Protein AF-A0A6G2DUA4-F1 (afdb_monomer)

Mean predicted aligned error: 9.05 Å

Nearest PDB structures (foldseek):
  1tc3-assembly1_C  TM=8.946E-01  e=1.287E+00  Caenorhabditis elegans
  4zms-assembly1_B  TM=7.620E-01  e=7.007E-01  Streptococcus pneumoniae R6
  4y13-assembly1_A  TM=6.618E-01  e=4.673E-01  Escherichia coli O157:H7
  5yhy-assembly1_A  TM=3.994E-01  e=1.576E+00  Lactococcus lactis subsp. lactis Il1403

InterPro domains:
  IPR025246 Transposase IS30-like HTH domain [PF13936] (8-51)
  IPR051917 Transposase/Integrase Enzymes [PTHR10948] (5-56)

Foldseek 3Di:
DDPPPDPDDDQDDPVLLVVLQVVVVVVDDLVVSCVVVVHDSVSVVVCVVVQSHWHDPDDPDTDND

Radius of gyration: 12.22 Å; Cα contacts (8 Å, |Δi|>4): 51; chains: 1; bounding box: 36×21×25 Å

Organism: Streptococcus pneumoniae (NCBI:txid1313)

Sequence (65 aa):
MQDNYTTKAKHLTIDSRRLIERWKKEGKSNRENASLLGKAPQTIHTEIKRGTVRQCLGKGRFKEV

pLDDT: mean 73.49, std 14.13, range [41.28, 88.38]

Solvent-accessible surface area (backbone atoms only — not comparable to full-atom values): 4120 Å² total; per-residue (Å²): 131,87,82,74,82,76,72,79,87,72,75,78,48,72,66,57,41,55,50,49,38,53,39,44,74,73,65,56,52,58,58,58,54,13,63,75,68,75,46,59,43,65,58,52,53,50,41,39,76,70,53,76,28,69,46,71,77,52,96,92,40,66,49,87,118

Secondary structure (DSSP, 8-state):
-------TT-PPPHHHHHHHHHHHHTT--HHHHHHHHTS-HHHHHHHHHTTSS-EEEETTEEEP-

Structure (mmCIF, N/CA/C/O backbone):
data_AF-A0A6G2DUA4-F1
#
_entry.id   AF-A0A6G2DUA4-F1
#
loop_
_atom_site.group_PDB
_atom_site.id
_atom_site.type_symbol
_atom_site.label_atom_id
_atom_site.label_alt_id
_atom_site.label_comp_id
_atom_site.label_asym_id
_atom_site.label_entity_id
_atom_site.label_seq_id
_atom_site.pdbx_PDB_ins_code
_atom_site.Cartn_x
_atom_site.Cartn_y
_atom_site.Cartn_z
_atom_site.occupancy
_atom_site.B_iso_or_equiv
_atom_site.auth_seq_id
_atom_site.auth_comp_id
_atom_site.auth_asym_id
_atom_site.auth_atom_id
_atom_site.pdbx_PDB_model_num
ATOM 1 N N . MET A 1 1 ? 22.471 11.304 -9.662 1.00 51.25 1 MET A N 1
ATOM 2 C CA . MET A 1 1 ? 21.078 10.940 -10.007 1.00 51.25 1 MET A CA 1
ATOM 3 C C . MET A 1 1 ? 20.886 9.517 -9.513 1.00 51.25 1 MET A C 1
ATOM 5 O O . MET A 1 1 ? 21.793 8.727 -9.709 1.00 51.25 1 MET A O 1
ATOM 9 N N . GLN A 1 2 ? 19.849 9.223 -8.728 1.00 46.31 2 GLN A N 1
ATOM 10 C CA . GLN A 1 2 ? 19.751 7.928 -8.047 1.00 46.31 2 GLN A CA 1
ATOM 11 C C . GLN A 1 2 ? 19.173 6.894 -9.020 1.00 46.31 2 GLN A C 1
ATOM 13 O O . GLN A 1 2 ? 17.983 6.943 -9.347 1.00 46.31 2 GLN A O 1
ATOM 18 N N . ASP A 1 3 ? 20.042 6.011 -9.513 1.00 41.28 3 ASP A N 1
ATOM 19 C CA . ASP A 1 3 ? 19.715 4.941 -10.452 1.00 41.28 3 ASP A CA 1
ATOM 20 C C . ASP A 1 3 ? 18.815 3.912 -9.769 1.00 41.28 3 ASP A C 1
ATOM 22 O O . ASP A 1 3 ? 19.244 2.968 -9.105 1.00 41.28 3 ASP A O 1
ATOM 26 N N . ASN A 1 4 ? 17.511 4.136 -9.907 1.00 48.88 4 ASN A N 1
ATOM 27 C CA . ASN A 1 4 ? 16.491 3.179 -9.530 1.00 48.88 4 ASN A CA 1
ATOM 28 C C . ASN A 1 4 ? 16.519 2.068 -10.577 1.00 48.88 4 ASN A C 1
ATOM 30 O O . ASN A 1 4 ? 15.836 2.163 -11.593 1.00 48.88 4 ASN A O 1
ATOM 34 N N . TYR A 1 5 ? 17.329 1.036 -10.343 1.00 43.59 5 TYR A N 1
ATOM 35 C CA . TYR A 1 5 ? 17.342 -0.171 -11.160 1.00 43.59 5 TYR A CA 1
ATOM 36 C C . TYR A 1 5 ? 15.926 -0.750 -11.241 1.00 43.59 5 TYR A C 1
ATOM 38 O O . TYR A 1 5 ? 15.389 -1.356 -10.312 1.00 43.59 5 TYR A O 1
ATOM 46 N N . THR A 1 6 ? 15.295 -0.503 -12.384 1.00 54.06 6 THR A N 1
ATOM 47 C CA . THR A 1 6 ? 13.952 -0.942 -12.712 1.00 54.06 6 THR A CA 1
ATOM 48 C C . THR A 1 6 ? 13.986 -2.417 -13.082 1.00 54.06 6 THR A C 1
ATOM 50 O O . THR A 1 6 ? 14.204 -2.765 -14.240 1.00 54.06 6 THR A O 1
ATOM 53 N N . THR A 1 7 ? 13.654 -3.306 -12.151 1.00 48.22 7 THR A N 1
ATOM 54 C CA . THR A 1 7 ? 12.885 -4.485 -12.566 1.00 48.22 7 THR A CA 1
ATOM 55 C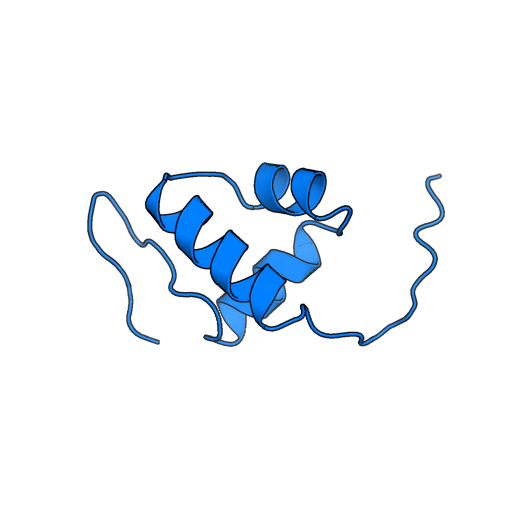 C . THR A 1 7 ? 11.436 -4.033 -12.658 1.00 48.22 7 THR A C 1
ATOM 57 O O . THR A 1 7 ? 10.693 -4.013 -11.675 1.00 48.22 7 THR A O 1
ATOM 60 N N . LYS A 1 8 ? 11.053 -3.572 -13.855 1.00 50.09 8 LYS A N 1
ATOM 61 C CA . LYS A 1 8 ? 9.648 -3.386 -14.215 1.00 50.09 8 LYS A CA 1
ATOM 62 C C . LYS A 1 8 ? 8.881 -4.650 -13.793 1.00 50.09 8 LYS A C 1
ATOM 64 O O . LYS A 1 8 ? 9.297 -5.758 -14.109 1.00 50.09 8 LYS A O 1
ATOM 69 N N . ALA A 1 9 ? 7.760 -4.455 -13.103 1.00 51.94 9 ALA A N 1
ATOM 70 C CA . ALA A 1 9 ? 6.716 -5.463 -12.912 1.00 51.94 9 ALA A CA 1
ATOM 71 C C . ALA A 1 9 ? 6.993 -6.639 -11.951 1.00 51.94 9 ALA A C 1
ATOM 73 O O . ALA A 1 9 ? 6.615 -7.770 -12.239 1.00 51.94 9 ALA A O 1
ATOM 74 N N . LYS A 1 10 ? 7.514 -6.389 -10.743 1.00 64.62 10 LYS A N 1
ATOM 75 C CA . LYS A 1 10 ? 7.152 -7.260 -9.607 1.00 64.62 10 LYS A CA 1
ATOM 76 C C . LYS A 1 10 ? 6.127 -6.546 -8.739 1.00 64.62 10 LYS A C 1
ATOM 78 O O . LYS A 1 10 ? 6.445 -5.563 -8.071 1.00 64.62 10 LYS A O 1
ATOM 83 N N . HIS A 1 11 ? 4.883 -7.020 -8.815 1.00 69.06 11 HIS A N 1
ATOM 84 C CA . HIS A 1 11 ? 3.816 -6.616 -7.907 1.00 69.06 11 HIS A CA 1
ATOM 85 C C . HIS A 1 11 ? 4.270 -6.761 -6.460 1.00 69.06 11 HIS A C 1
ATOM 87 O O . HIS A 1 11 ? 5.071 -7.641 -6.134 1.00 69.06 11 HIS A O 1
ATOM 93 N N . LEU A 1 12 ? 3.755 -5.888 -5.594 1.00 73.88 12 LEU A N 1
ATOM 94 C CA . LEU A 1 12 ? 3.950 -6.057 -4.162 1.00 73.88 12 LEU A CA 1
ATOM 95 C C . LEU A 1 12 ? 3.435 -7.441 -3.755 1.00 73.88 12 LEU A C 1
ATOM 97 O O . LEU A 1 12 ? 2.375 -7.881 -4.208 1.00 73.88 12 LEU A O 1
ATOM 101 N N . THR A 1 13 ? 4.206 -8.135 -2.920 1.00 81.56 13 THR A N 1
ATOM 102 C CA . THR A 1 13 ? 3.778 -9.416 -2.360 1.00 81.56 13 THR A CA 1
ATOM 103 C C . THR A 1 13 ? 2.516 -9.215 -1.523 1.00 81.56 13 THR A C 1
ATOM 105 O O . THR A 1 13 ? 2.235 -8.108 -1.051 1.00 81.56 13 THR A O 1
ATOM 108 N N . ILE A 1 14 ? 1.746 -10.287 -1.324 1.00 79.88 14 ILE A N 1
ATOM 109 C CA . ILE A 1 14 ? 0.524 -10.255 -0.506 1.00 79.88 14 ILE A CA 1
ATOM 110 C C . ILE A 1 14 ? 0.826 -9.700 0.896 1.00 79.88 14 ILE A C 1
ATOM 112 O O . ILE A 1 14 ? 0.073 -8.866 1.397 1.00 79.88 14 ILE A O 1
ATOM 116 N N . ASP A 1 15 ? 1.968 -10.061 1.483 1.00 81.75 15 ASP A N 1
ATOM 117 C CA . ASP A 1 15 ? 2.395 -9.553 2.793 1.00 81.75 15 ASP A CA 1
ATOM 118 C C . ASP A 1 15 ? 2.643 -8.046 2.777 1.00 81.75 15 ASP A C 1
ATOM 120 O O . ASP A 1 15 ? 2.180 -7.317 3.654 1.00 81.75 15 ASP A O 1
ATOM 124 N N . SER A 1 16 ? 3.307 -7.554 1.729 1.00 83.56 16 SER A N 1
ATOM 125 C CA . SER A 1 16 ? 3.569 -6.124 1.578 1.00 83.56 16 SER A CA 1
ATOM 126 C C . SER A 1 16 ? 2.269 -5.331 1.412 1.00 83.56 16 SER A C 1
ATOM 128 O O . SER A 1 16 ? 2.141 -4.235 1.952 1.00 83.56 16 SER A O 1
ATOM 130 N N . ARG A 1 17 ? 1.270 -5.889 0.714 1.00 83.38 17 ARG A N 1
ATOM 131 C CA . ARG A 1 17 ? -0.067 -5.282 0.592 1.00 83.38 17 ARG A CA 1
ATOM 132 C C . ARG A 1 17 ? -0.787 -5.219 1.938 1.00 83.38 17 ARG A C 1
ATOM 134 O O . ARG A 1 17 ? -1.276 -4.152 2.299 1.00 83.38 17 ARG A O 1
ATOM 141 N N . ARG A 1 18 ? -0.770 -6.307 2.717 1.00 84.31 18 ARG A N 1
ATOM 142 C CA . ARG A 1 18 ? -1.347 -6.354 4.075 1.00 84.31 18 ARG A CA 1
ATOM 143 C C . ARG A 1 18 ? -0.701 -5.334 5.018 1.00 84.31 18 ARG A C 1
ATOM 145 O O . ARG A 1 18 ? -1.399 -4.704 5.813 1.00 84.31 18 ARG A O 1
ATOM 152 N N . LEU A 1 19 ? 0.617 -5.137 4.917 1.00 87.00 19 LEU A N 1
ATOM 153 C CA . LEU A 1 19 ? 1.330 -4.105 5.679 1.00 87.00 19 LEU A CA 1
ATOM 154 C C . LEU A 1 19 ? 0.864 -2.698 5.300 1.00 87.00 19 LEU A C 1
ATOM 156 O O . LEU A 1 19 ? 0.561 -1.900 6.185 1.00 87.00 19 LEU A O 1
ATOM 160 N N . ILE A 1 20 ? 0.738 -2.408 4.001 1.00 85.56 20 ILE A N 1
ATOM 161 C CA . ILE A 1 20 ? 0.245 -1.106 3.534 1.00 85.56 20 ILE A CA 1
ATOM 162 C C . ILE A 1 20 ? -1.184 -0.863 4.029 1.00 85.56 20 ILE A C 1
ATOM 164 O O . ILE A 1 20 ? -1.466 0.235 4.499 1.00 85.56 20 ILE A O 1
ATOM 168 N N . GLU A 1 21 ? -2.073 -1.856 3.978 1.00 84.62 21 GLU A N 1
ATOM 169 C CA . GLU A 1 21 ? -3.437 -1.726 4.506 1.00 84.62 21 GLU A CA 1
ATOM 170 C C . GLU A 1 21 ? -3.459 -1.408 6.003 1.00 84.62 21 GLU A C 1
ATOM 172 O O . GLU A 1 21 ? -4.186 -0.510 6.435 1.00 84.62 21 GLU A O 1
ATOM 177 N N . ARG A 1 22 ? -2.642 -2.106 6.802 1.00 87.00 22 ARG A N 1
ATOM 178 C CA . ARG A 1 22 ? -2.518 -1.839 8.241 1.00 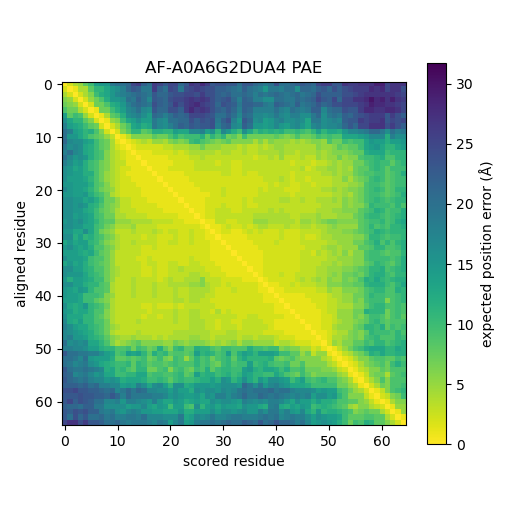87.00 22 ARG A CA 1
ATOM 179 C C . ARG A 1 22 ? -2.011 -0.419 8.492 1.00 87.00 22 ARG A C 1
ATOM 181 O O . ARG A 1 22 ? -2.648 0.344 9.209 1.00 87.00 22 ARG A O 1
ATOM 188 N N . TRP A 1 23 ? -0.922 -0.031 7.838 1.00 87.31 23 TRP A N 1
ATOM 189 C CA . TRP A 1 23 ? -0.339 1.301 7.987 1.00 87.31 23 TRP A CA 1
ATOM 190 C C . TRP A 1 23 ? -1.253 2.416 7.473 1.00 87.31 23 TRP A C 1
ATOM 192 O O . TRP A 1 23 ? -1.234 3.526 7.997 1.00 87.31 23 TRP A O 1
ATOM 202 N N . LYS A 1 24 ? -2.100 2.133 6.479 1.00 84.06 24 LYS A N 1
ATOM 203 C CA . LYS A 1 24 ? -3.146 3.059 6.041 1.00 84.06 24 LYS A CA 1
ATOM 204 C C . LYS A 1 24 ? -4.246 3.245 7.073 1.00 84.06 24 LYS A C 1
ATOM 206 O O . LYS A 1 24 ? -4.694 4.378 7.242 1.00 84.06 24 LYS A O 1
ATOM 211 N N . LYS A 1 25 ? -4.631 2.191 7.799 1.00 81.38 25 LYS A N 1
ATOM 212 C CA . LYS A 1 25 ? -5.533 2.308 8.959 1.00 81.38 25 LYS A CA 1
ATOM 213 C C . LYS A 1 25 ? -4.906 3.126 10.091 1.00 81.38 25 LYS A C 1
ATOM 215 O O . LYS A 1 25 ? -5.614 3.883 10.740 1.00 81.38 25 LYS A O 1
ATOM 220 N N . GLU A 1 26 ? -3.592 3.028 10.270 1.00 84.50 26 GLU A N 1
ATOM 221 C CA . GLU A 1 26 ? -2.822 3.832 11.234 1.00 84.50 26 GLU A CA 1
ATOM 222 C C . GLU A 1 26 ? -2.610 5.294 10.787 1.00 84.50 26 GLU A C 1
ATOM 224 O O . GLU A 1 26 ? -2.119 6.107 11.563 1.00 84.50 26 GLU A O 1
ATOM 229 N N . GLY A 1 27 ? -2.974 5.653 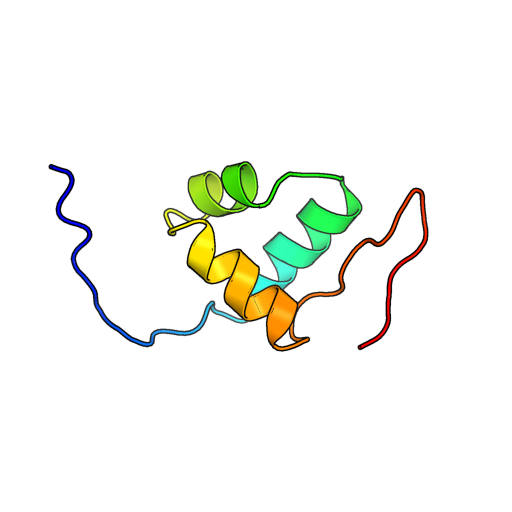9.549 1.00 83.94 27 GLY A N 1
ATOM 230 C CA . GLY A 1 27 ? -2.833 7.017 9.029 1.00 83.94 27 GLY A CA 1
ATOM 231 C C . GLY A 1 27 ? -1.468 7.346 8.412 1.00 83.94 27 GLY A C 1
ATOM 232 O O . GLY A 1 27 ? -1.211 8.513 8.121 1.00 83.94 27 GLY A O 1
ATOM 233 N N . LYS A 1 28 ? -0.605 6.354 8.152 1.00 86.88 28 LYS A N 1
ATOM 234 C CA . LYS A 1 28 ? 0.707 6.589 7.524 1.00 86.88 28 LYS A CA 1
ATOM 235 C C . LYS A 1 28 ? 0.600 7.059 6.072 1.00 86.88 28 LYS A C 1
ATOM 237 O O . LYS A 1 28 ? -0.268 6.646 5.279 1.00 86.88 28 LYS A O 1
ATOM 242 N N . SER A 1 29 ? 1.546 7.906 5.683 1.00 85.38 29 SER A N 1
ATOM 243 C CA . SER A 1 29 ? 1.662 8.413 4.320 1.00 85.38 29 SER A CA 1
ATOM 244 C C . SER A 1 29 ? 2.186 7.342 3.352 1.00 85.38 29 SER A C 1
ATOM 246 O O . SER A 1 29 ? 2.855 6.377 3.722 1.00 85.38 29 SER A O 1
ATOM 248 N N . ASN A 1 30 ? 1.913 7.525 2.055 1.00 85.38 30 ASN A N 1
ATOM 249 C CA . ASN A 1 30 ? 2.449 6.627 1.022 1.00 85.38 30 ASN A CA 1
ATOM 250 C C . ASN A 1 30 ? 3.978 6.660 0.966 1.00 85.38 30 ASN A C 1
ATOM 252 O O . ASN A 1 30 ? 4.594 5.671 0.590 1.00 85.38 30 ASN A O 1
ATOM 256 N N . ARG A 1 31 ? 4.586 7.793 1.326 1.00 86.75 31 ARG A N 1
ATOM 257 C CA . ARG A 1 31 ? 6.036 7.959 1.311 1.00 86.75 31 ARG A CA 1
ATOM 258 C C . ARG A 1 31 ? 6.690 7.173 2.443 1.00 86.75 31 ARG A C 1
ATOM 260 O O . ARG A 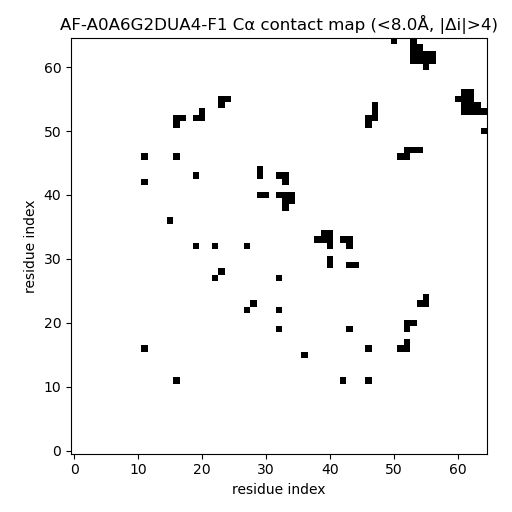1 31 ? 7.658 6.475 2.183 1.00 86.75 31 ARG A O 1
ATOM 267 N N . GLU A 1 32 ? 6.127 7.213 3.649 1.00 88.38 32 GLU A N 1
ATOM 268 C CA . GLU A 1 32 ? 6.617 6.418 4.786 1.00 88.38 32 GLU A CA 1
ATOM 269 C C . GLU A 1 32 ? 6.521 4.920 4.510 1.00 88.38 32 GLU A C 1
ATOM 271 O O . GLU A 1 32 ? 7.500 4.198 4.672 1.00 88.38 32 GLU A O 1
ATOM 276 N N . ASN A 1 33 ? 5.375 4.456 4.007 1.00 87.94 33 ASN A N 1
ATOM 277 C CA . ASN A 1 33 ? 5.201 3.048 3.652 1.00 87.94 33 ASN A CA 1
ATOM 278 C C . ASN A 1 33 ? 6.196 2.608 2.564 1.00 87.94 33 ASN A C 1
ATOM 280 O O . ASN A 1 33 ? 6.672 1.477 2.575 1.00 87.94 33 ASN A O 1
ATOM 284 N N . ALA A 1 34 ? 6.522 3.500 1.627 1.00 87.12 34 ALA A N 1
ATOM 285 C CA . ALA A 1 34 ? 7.471 3.229 0.556 1.00 87.12 34 ALA A CA 1
ATOM 286 C C . ALA A 1 34 ? 8.907 3.142 1.083 1.00 87.12 34 ALA A C 1
ATOM 288 O O . ALA A 1 34 ? 9.616 2.198 0.737 1.00 87.12 34 ALA A O 1
ATOM 289 N N . SER A 1 35 ? 9.291 4.050 1.985 1.00 88.12 35 SER A N 1
ATOM 290 C CA . SER A 1 35 ? 10.571 3.988 2.693 1.00 88.12 35 SER A CA 1
ATOM 291 C C . SER A 1 35 ? 10.714 2.693 3.496 1.00 88.12 35 SER A C 1
ATOM 293 O O . SER A 1 35 ? 11.752 2.047 3.419 1.00 88.12 35 SER A O 1
ATOM 295 N N . LEU A 1 36 ? 9.660 2.268 4.205 1.00 87.94 36 LEU A N 1
ATOM 296 C CA . LEU A 1 36 ? 9.663 1.029 4.996 1.00 87.94 36 LEU A CA 1
ATOM 297 C C . LEU A 1 36 ? 9.787 -0.233 4.134 1.00 87.94 36 LEU A C 1
ATOM 299 O O . LEU A 1 36 ? 10.413 -1.203 4.547 1.00 87.94 36 LEU A O 1
ATOM 303 N N . LEU A 1 37 ? 9.199 -0.230 2.937 1.00 84.69 37 LEU A N 1
ATOM 304 C CA . 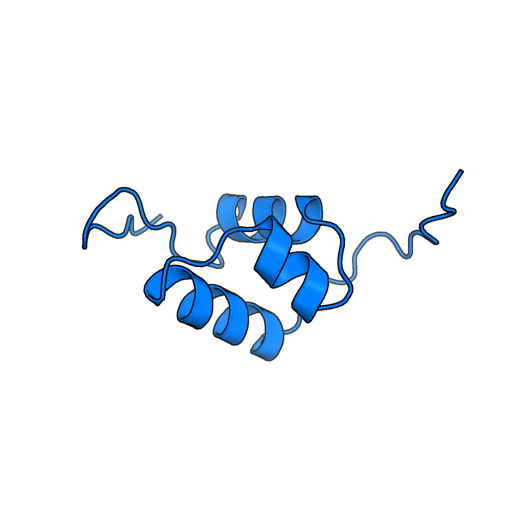LEU A 1 37 ? 9.258 -1.363 2.009 1.00 84.69 37 LEU A CA 1
ATOM 305 C C . LEU A 1 37 ? 10.485 -1.329 1.085 1.00 84.69 37 LEU A C 1
ATOM 307 O O . LEU A 1 37 ? 10.652 -2.239 0.270 1.00 84.69 37 LEU A O 1
ATOM 311 N N . GLY A 1 38 ? 11.306 -0.275 1.149 1.00 85.12 38 GLY A N 1
ATOM 312 C CA . GLY A 1 38 ? 12.394 -0.049 0.194 1.00 85.12 38 GLY A CA 1
ATOM 313 C C . GLY A 1 38 ? 11.889 0.065 -1.250 1.00 85.12 38 GLY A C 1
ATOM 314 O O . GLY A 1 38 ? 12.509 -0.455 -2.177 1.00 85.12 38 GLY A O 1
ATOM 315 N N . LYS A 1 39 ? 10.713 0.673 -1.451 1.00 85.06 39 LYS A N 1
ATOM 316 C CA . LYS A 1 39 ? 10.063 0.836 -2.761 1.00 85.06 39 LYS A CA 1
ATOM 317 C C . LYS A 1 39 ? 9.880 2.304 -3.110 1.00 85.06 39 LYS A C 1
ATOM 319 O O . LYS A 1 39 ? 9.889 3.179 -2.254 1.00 85.06 39 LYS A O 1
ATOM 324 N N . ALA A 1 40 ? 9.625 2.570 -4.389 1.00 86.12 40 ALA A N 1
ATOM 325 C CA . ALA A 1 40 ? 9.200 3.891 -4.827 1.00 86.12 40 ALA A CA 1
ATOM 326 C C . ALA A 1 40 ? 7.762 4.188 -4.344 1.00 86.12 40 ALA A C 1
ATOM 328 O O . ALA A 1 40 ? 6.897 3.313 -4.490 1.00 86.12 40 ALA A O 1
ATOM 329 N N . PRO A 1 41 ? 7.453 5.417 -3.877 1.00 83.19 41 PRO A N 1
ATOM 330 C CA . PRO A 1 41 ? 6.094 5.830 -3.497 1.00 83.19 41 PRO A CA 1
ATOM 331 C C . PRO A 1 41 ? 5.043 5.593 -4.590 1.00 83.19 41 PRO A C 1
ATOM 333 O O . PRO A 1 41 ? 3.891 5.268 -4.294 1.00 83.19 41 PRO A O 1
ATOM 336 N N . GLN A 1 42 ? 5.461 5.671 -5.858 1.00 8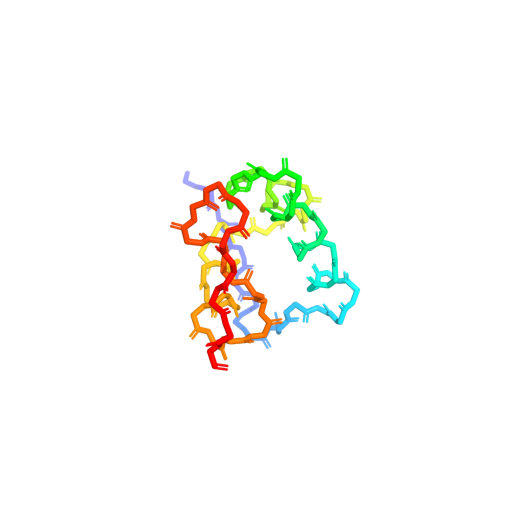5.38 42 GLN A N 1
ATOM 337 C CA . GLN A 1 42 ? 4.624 5.395 -7.027 1.00 85.38 42 GLN A CA 1
ATOM 338 C C . GLN A 1 42 ? 4.076 3.959 -7.050 1.00 85.38 42 GLN A C 1
ATOM 340 O O . GLN A 1 42 ? 2.958 3.725 -7.513 1.00 85.38 42 GLN A O 1
ATOM 345 N N . THR A 1 43 ? 4.832 2.998 -6.515 1.00 83.56 43 THR A N 1
ATOM 346 C CA . THR A 1 43 ? 4.417 1.589 -6.421 1.00 83.56 43 THR A CA 1
ATOM 347 C C . THR A 1 43 ? 3.190 1.457 -5.525 1.00 83.56 43 THR A C 1
ATOM 349 O O . THR A 1 43 ? 2.213 0.810 -5.890 1.00 83.56 43 THR A O 1
ATOM 352 N N . ILE A 1 44 ? 3.201 2.146 -4.381 1.00 84.12 44 ILE A N 1
ATOM 353 C CA . ILE A 1 44 ? 2.092 2.143 -3.422 1.00 84.12 44 ILE A CA 1
ATOM 354 C C . ILE A 1 44 ? 0.872 2.853 -4.005 1.00 84.12 44 ILE A C 1
ATOM 356 O O . ILE A 1 44 ? -0.238 2.341 -3.902 1.00 84.12 44 ILE A O 1
ATOM 360 N N . HIS A 1 45 ? 1.071 3.994 -4.675 1.00 83.62 45 HIS A N 1
ATOM 361 C CA . HIS A 1 45 ? -0.016 4.683 -5.374 1.00 83.62 45 HIS A CA 1
ATOM 362 C C . HIS A 1 45 ? -0.688 3.778 -6.417 1.00 83.62 45 HIS A C 1
ATOM 364 O O . HIS A 1 45 ? -1.913 3.737 -6.509 1.00 83.62 45 HIS A O 1
ATOM 370 N N . THR A 1 46 ? 0.110 3.014 -7.164 1.00 83.31 46 THR A N 1
ATOM 371 C CA . THR A 1 46 ? -0.387 2.102 -8.196 1.00 83.31 46 THR A CA 1
ATOM 372 C C . THR A 1 46 ? -1.189 0.944 -7.599 1.00 83.31 46 THR A C 1
ATOM 374 O O . THR A 1 46 ? -2.248 0.624 -8.128 1.00 83.31 46 THR A O 1
ATOM 377 N N . GLU A 1 47 ? -0.745 0.337 -6.493 1.00 80.88 47 GLU A N 1
ATOM 378 C CA . GLU A 1 47 ? -1.507 -0.730 -5.818 1.00 80.88 47 GLU A CA 1
ATOM 379 C C . GLU A 1 47 ? -2.808 -0.217 -5.182 1.00 80.88 47 GLU A C 1
ATOM 381 O O . GLU A 1 47 ? -3.825 -0.901 -5.255 1.00 80.88 47 GLU A O 1
ATOM 3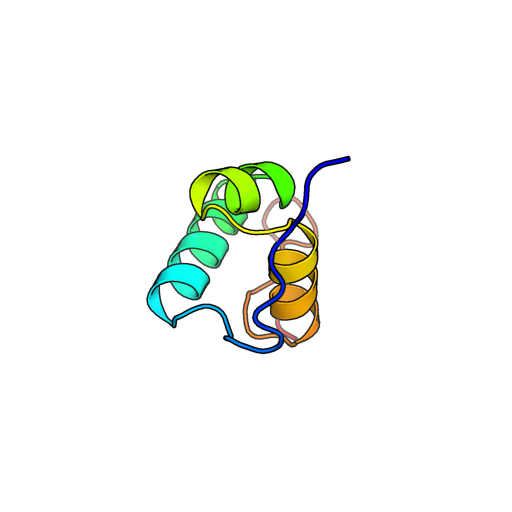86 N N . ILE A 1 48 ? -2.813 1.003 -4.628 1.00 80.31 48 ILE A N 1
ATOM 387 C CA . ILE A 1 48 ? -4.041 1.646 -4.129 1.00 80.31 48 ILE A CA 1
ATOM 388 C C . ILE A 1 48 ? -5.012 1.905 -5.288 1.00 80.31 48 ILE A C 1
ATOM 390 O O . ILE A 1 48 ? -6.183 1.552 -5.200 1.00 80.31 48 ILE A O 1
ATOM 394 N N . LYS A 1 49 ? -4.534 2.476 -6.403 1.00 80.38 49 LYS A N 1
ATOM 395 C CA . LYS A 1 49 ? -5.372 2.775 -7.578 1.00 80.38 49 LYS A CA 1
ATOM 396 C C . LYS A 1 49 ? -5.928 1.514 -8.249 1.00 80.38 49 LYS A C 1
ATOM 398 O O . LYS A 1 49 ? -6.988 1.570 -8.857 1.00 80.38 49 LYS A O 1
ATOM 403 N N . ARG A 1 50 ? -5.223 0.385 -8.132 1.00 74.50 50 ARG A N 1
ATOM 404 C CA . ARG A 1 50 ? -5.671 -0.933 -8.611 1.00 74.50 50 ARG A CA 1
ATOM 405 C C . ARG A 1 50 ? -6.757 -1.568 -7.736 1.00 74.50 50 ARG A C 1
ATOM 407 O O . ARG A 1 50 ? -7.307 -2.579 -8.146 1.00 74.50 50 ARG A O 1
ATOM 414 N N . GLY A 1 51 ? -7.051 -1.008 -6.560 1.00 69.19 51 GLY A N 1
ATOM 415 C CA . GLY A 1 51 ? -8.067 -1.533 -5.643 1.00 69.19 51 GLY A CA 1
ATOM 416 C C . GLY A 1 51 ? -7.574 -2.650 -4.720 1.00 69.19 51 GLY A C 1
ATOM 417 O O . GLY A 1 51 ? -8.344 -3.142 -3.906 1.00 69.19 51 GLY A O 1
ATOM 418 N N . THR A 1 52 ? -6.290 -3.027 -4.775 1.00 65.69 52 THR A N 1
ATOM 419 C CA . THR A 1 52 ? -5.742 -4.082 -3.903 1.00 65.69 52 THR A CA 1
ATOM 420 C C . THR A 1 52 ? -5.514 -3.624 -2.461 1.00 65.69 52 THR A C 1
ATOM 422 O O . THR A 1 52 ? -5.220 -4.445 -1.600 1.00 65.69 52 THR A O 1
ATOM 425 N N . VAL A 1 53 ? -5.565 -2.315 -2.206 1.00 67.12 53 VAL A N 1
ATOM 426 C CA . VAL A 1 53 ? -5.379 -1.711 -0.883 1.00 67.12 53 VAL A CA 1
ATOM 427 C C . VAL A 1 53 ? -6.503 -0.707 -0.664 1.00 67.12 53 VAL A C 1
ATOM 429 O O . VAL A 1 53 ? -6.636 0.249 -1.432 1.00 67.12 53 VAL A O 1
ATOM 432 N N . ARG A 1 54 ? -7.284 -0.886 0.409 1.00 68.00 54 ARG A N 1
ATOM 433 C CA . ARG A 1 54 ? -8.383 0.031 0.758 1.00 68.00 54 ARG A CA 1
ATOM 434 C C . ARG A 1 54 ? -7.883 1.459 0.993 1.00 68.00 54 ARG A C 1
ATOM 436 O O . ARG A 1 54 ? -6.970 1.704 1.785 1.00 68.00 54 ARG A O 1
ATOM 443 N N . GLN A 1 55 ? -8.524 2.418 0.328 1.00 66.81 55 GLN A N 1
ATOM 444 C CA . GLN A 1 55 ? -8.213 3.839 0.454 1.00 66.81 55 GLN A CA 1
ATOM 445 C C . GLN A 1 55 ? -8.982 4.459 1.630 1.00 66.81 55 GLN A C 1
ATOM 447 O O . GLN A 1 55 ? -10.212 4.407 1.680 1.00 66.81 55 GLN A O 1
ATOM 452 N N . CYS A 1 56 ? -8.263 5.097 2.556 1.00 63.53 56 CYS A N 1
ATOM 453 C CA . CYS A 1 56 ? -8.861 5.981 3.559 1.00 63.53 56 CYS A CA 1
ATOM 454 C C . CYS A 1 56 ? -9.253 7.302 2.880 1.00 63.53 56 CYS A C 1
ATOM 456 O O . CYS A 1 56 ? -8.379 8.02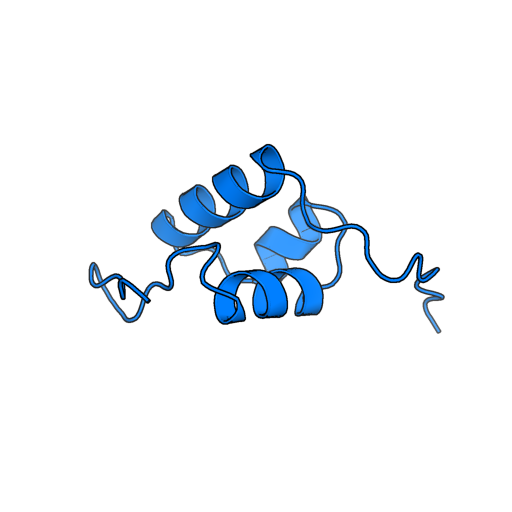2 2.398 1.00 63.53 56 CYS A O 1
ATOM 458 N N . LEU A 1 57 ? -10.548 7.618 2.831 1.00 63.28 57 LEU A N 1
ATOM 459 C CA . LEU A 1 57 ? -11.090 8.863 2.264 1.00 63.28 57 LEU A CA 1
ATOM 460 C C . LEU A 1 57 ? -11.252 9.985 3.307 1.00 63.28 57 LEU A C 1
ATOM 462 O O . LEU A 1 57 ? -11.598 11.106 2.952 1.00 63.28 57 LEU A O 1
ATOM 466 N N . GLY A 1 58 ? -11.026 9.703 4.593 1.00 63.75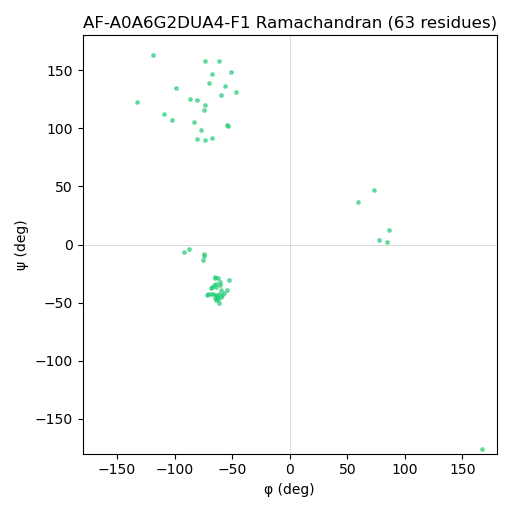 58 GLY A N 1
ATOM 467 C CA . GLY A 1 58 ? -11.171 10.663 5.692 1.00 63.75 58 GLY A CA 1
ATOM 468 C C . GLY A 1 58 ? -11.161 9.971 7.055 1.00 63.75 58 GLY A C 1
ATOM 469 O O . GLY A 1 58 ? -10.976 8.753 7.117 1.00 63.75 58 GLY A O 1
ATOM 470 N N . LYS A 1 59 ? -11.370 10.725 8.150 1.00 57.38 59 LYS A N 1
ATOM 471 C CA . LYS A 1 59 ? -11.442 10.181 9.522 1.00 57.38 59 LYS A CA 1
ATOM 472 C C . LYS A 1 59 ? -12.482 9.049 9.588 1.00 57.38 59 LYS A C 1
ATOM 474 O O . LYS A 1 59 ? -13.681 9.305 9.592 1.00 57.38 59 LYS A O 1
ATOM 479 N N . GLY A 1 60 ? -12.010 7.802 9.585 1.00 58.97 60 GLY A N 1
ATOM 480 C CA . GLY A 1 60 ? -12.827 6.594 9.735 1.00 58.97 60 GLY A CA 1
ATOM 481 C C . GLY A 1 60 ? -13.625 6.129 8.509 1.00 58.97 60 GLY A C 1
ATOM 482 O O . GLY A 1 60 ? -14.364 5.158 8.631 1.00 58.97 60 GLY A O 1
ATOM 483 N N . ARG A 1 61 ? -13.501 6.765 7.333 1.00 58.41 61 ARG A N 1
ATOM 484 C CA . ARG A 1 61 ? -14.250 6.362 6.124 1.00 58.41 61 ARG A CA 1
ATOM 485 C C . ARG A 1 61 ? -13.321 5.728 5.096 1.00 58.41 61 ARG A C 1
ATOM 487 O O . ARG A 1 61 ? -12.461 6.398 4.526 1.00 58.41 61 ARG A O 1
ATOM 494 N N . PHE A 1 62 ? -13.502 4.432 4.868 1.00 62.19 62 PHE A N 1
ATOM 495 C CA . PHE A 1 62 ? -12.793 3.669 3.844 1.00 62.19 62 PHE A CA 1
ATOM 496 C C . PHE A 1 62 ? -13.696 3.539 2.617 1.00 62.19 62 PHE A C 1
ATOM 498 O O . PHE A 1 62 ? -14.880 3.244 2.771 1.00 62.19 62 PHE A O 1
ATOM 505 N N . LYS A 1 63 ? -13.159 3.758 1.411 1.00 57.81 63 LYS A N 1
ATOM 506 C CA . LYS A 1 63 ? -13.867 3.379 0.180 1.00 57.81 63 LYS A CA 1
ATOM 507 C C . LYS A 1 63 ? -13.658 1.885 -0.042 1.00 57.81 63 LYS A C 1
ATOM 509 O O . LYS A 1 63 ? -12.507 1.451 -0.121 1.00 57.81 63 LYS A O 1
ATOM 514 N N . GLU A 1 64 ? -14.736 1.120 -0.160 1.00 53.69 64 GLU A N 1
ATOM 515 C CA . GLU A 1 64 ? -14.683 -0.090 -0.981 1.00 53.69 64 GLU A CA 1
ATOM 516 C C . GLU A 1 64 ? -14.681 0.365 -2.440 1.00 53.69 64 GLU A C 1
ATOM 518 O O . GLU A 1 64 ? -15.543 1.144 -2.853 1.00 53.69 64 GLU A O 1
ATOM 523 N N . VAL A 1 65 ? -13.618 -0.002 -3.156 1.00 54.12 65 VAL A N 1
ATOM 524 C CA . VAL A 1 65 ? -13.496 0.179 -4.606 1.00 54.12 65 VAL A CA 1
ATOM 525 C C . VAL A 1 65 ? -14.031 -1.077 -5.263 1.00 54.12 65 VAL A C 1
ATOM 527 O O . VAL A 1 65 ? -13.646 -2.162 -4.775 1.00 54.12 65 VAL A O 1
#